Protein AF-A0A2S8Q1R9-F1 (afdb_monomer_lite)

Radius of gyration: 20.77 Å; chains: 1; bounding box: 47×32×51 Å

InterPro domains:
  IPR036188 FAD/NAD(P)-binding domain superfamily [G3DSA:3.50.50.60] (44-92)

Organism: NCBI:txid2918802

Secondary structure (DSSP, 8-state):
---EEPPHHHHHHHHHHHHHHHTS--PPPS--EE--SSSTTT--S---PPTT--HHHHHHHHH-S-TTS-----SSTTSSSTTSHHHHHHHHHHHHHHTS-PPPPTTS-TT-----

pLDDT: mean 94.06, std 7.43, range [44.31, 98.19]

Foldseek 3Di:
DLPDFDDPVRQVVVQVVVCVVVVHHDDRDPGDGDDDQCDPPRNDQKEDDDPPDPLQVVLVCQQPVDPVDPDGDADQHSAPDIPDRLRRVLSVQCCCCVPVVDDDDPVDDPPDDSGD

Structure (mmCIF, N/CA/C/O backbone):
data_AF-A0A2S8Q1R9-F1
#
_entry.id   AF-A0A2S8Q1R9-F1
#
loop_
_atom_site.group_PDB
_atom_site.id
_atom_site.type_symbol
_atom_site.label_atom_id
_atom_site.label_alt_id
_atom_site.label_comp_id
_atom_site.label_asym_id
_atom_site.label_entity_id
_atom_site.label_seq_id
_atom_site.pdbx_PDB_ins_code
_atom_site.Cartn_x
_atom_site.Cartn_y
_atom_site.Cartn_z
_atom_site.occupancy
_atom_site.B_iso_or_equiv
_atom_site.auth_seq_id
_atom_site.auth_comp_id
_atom_site.auth_asym_id
_atom_site.auth_atom_id
_atom_site.pdbx_PDB_model_num
ATOM 1 N N . MET A 1 1 ? 0.884 -9.697 14.897 1.00 44.31 1 MET A N 1
ATOM 2 C CA . MET A 1 1 ? -0.304 -9.465 15.751 1.00 44.31 1 MET A CA 1
ATOM 3 C C . MET A 1 1 ? -0.172 -8.083 16.402 1.00 44.31 1 MET A C 1
ATOM 5 O O . MET A 1 1 ? 0.961 -7.700 16.686 1.00 44.31 1 MET A O 1
ATOM 9 N N . PRO A 1 2 ? -1.252 -7.299 16.593 1.00 54.84 2 PRO A N 1
ATOM 10 C CA . PRO A 1 2 ? -1.228 -6.075 17.401 1.00 54.84 2 PRO A CA 1
ATOM 11 C C . PRO A 1 2 ? -0.872 -6.452 18.843 1.00 54.84 2 PRO A C 1
ATOM 13 O O . PRO A 1 2 ? -1.730 -6.855 19.626 1.00 54.84 2 PRO A O 1
ATOM 16 N N . ASN A 1 3 ? 0.417 -6.453 19.171 1.00 58.34 3 ASN A N 1
ATOM 17 C CA . ASN A 1 3 ? 0.895 -7.137 20.373 1.00 58.34 3 ASN A CA 1
ATOM 18 C C . ASN A 1 3 ? 0.696 -6.331 21.659 1.00 58.34 3 ASN A C 1
ATOM 20 O O . ASN A 1 3 ? 0.859 -6.881 22.745 1.00 58.34 3 ASN A O 1
ATOM 24 N N . ASN A 1 4 ? 0.272 -5.069 21.560 1.00 75.81 4 ASN A N 1
ATOM 25 C CA . ASN A 1 4 ? 0.178 -4.196 22.719 1.00 75.81 4 ASN A CA 1
ATOM 26 C C . ASN A 1 4 ? -1.275 -4.037 23.171 1.00 75.81 4 ASN A C 1
ATOM 28 O O . ASN A 1 4 ? -2.165 -3.619 22.421 1.00 75.81 4 ASN A O 1
ATOM 32 N N . LYS A 1 5 ? -1.513 -4.380 24.440 1.00 85.81 5 LYS A N 1
ATOM 33 C CA . LYS A 1 5 ? -2.733 -3.997 25.151 1.00 85.81 5 LYS A CA 1
ATOM 34 C C . LYS A 1 5 ? -2.842 -2.471 25.124 1.00 85.81 5 LYS A C 1
ATOM 36 O O . LYS A 1 5 ? -1.868 -1.786 25.425 1.00 85.81 5 LYS A O 1
ATOM 41 N N . ALA A 1 6 ? -4.013 -1.957 24.754 1.00 91.06 6 ALA A N 1
ATOM 42 C CA . ALA A 1 6 ? -4.252 -0.518 24.750 1.00 91.06 6 ALA A CA 1
ATOM 43 C C . ALA A 1 6 ? -4.125 0.052 26.174 1.00 91.06 6 ALA A C 1
ATOM 45 O O . ALA A 1 6 ? -4.506 -0.609 27.147 1.00 91.06 6 ALA A O 1
ATOM 46 N N . SER A 1 7 ? -3.575 1.263 26.297 1.00 92.94 7 SER A N 1
ATOM 47 C CA . SER A 1 7 ? -3.481 1.944 27.591 1.00 92.94 7 SER A CA 1
ATOM 48 C C . SER A 1 7 ? -4.877 2.312 28.099 1.00 92.94 7 SER A C 1
ATOM 50 O O . SER A 1 7 ? -5.782 2.539 27.295 1.00 92.94 7 SER A O 1
ATOM 52 N N . LYS A 1 8 ? -5.056 2.405 29.423 1.00 93.62 8 LYS A N 1
ATOM 53 C CA . LYS A 1 8 ? -6.343 2.809 30.006 1.00 93.62 8 LYS A CA 1
ATOM 54 C C . LYS A 1 8 ? -6.792 4.175 29.473 1.00 93.62 8 LYS A C 1
ATOM 56 O O . LYS A 1 8 ? -7.915 4.287 29.013 1.00 93.62 8 LYS A O 1
ATOM 61 N N . ASN A 1 9 ? -5.890 5.156 29.428 1.00 95.69 9 ASN A N 1
ATOM 62 C CA . ASN A 1 9 ? -6.205 6.499 28.933 1.00 95.69 9 ASN A CA 1
ATOM 63 C C . ASN A 1 9 ? -6.661 6.486 27.466 1.00 95.69 9 ASN A C 1
ATOM 65 O O . ASN A 1 9 ? -7.610 7.173 27.119 1.00 95.69 9 ASN A O 1
ATOM 69 N N . SER A 1 10 ? -6.020 5.680 26.609 1.00 94.25 10 SER A N 1
ATOM 70 C CA . SER A 1 10 ? -6.431 5.544 25.203 1.00 94.25 10 SER A CA 1
ATOM 71 C C . SER A 1 10 ? -7.812 4.903 25.064 1.00 94.25 10 SER A C 1
ATOM 73 O O . SER A 1 10 ? -8.561 5.268 24.167 1.00 94.25 10 SER A O 1
ATOM 75 N N . ILE A 1 11 ? -8.136 3.938 25.931 1.00 95.75 11 ILE A N 1
ATOM 76 C CA . ILE A 1 11 ? -9.457 3.301 25.959 1.00 95.75 11 ILE A CA 1
ATOM 77 C C . ILE A 1 11 ? -10.502 4.309 26.435 1.00 95.75 11 ILE A C 1
ATOM 79 O O . ILE A 1 11 ? -11.508 4.475 25.760 1.00 95.75 11 ILE A O 1
ATOM 83 N N . ASP A 1 12 ? -10.257 4.990 27.555 1.00 95.75 12 ASP A N 1
ATOM 84 C CA . ASP A 1 12 ? -11.197 5.945 28.146 1.00 95.75 12 ASP A CA 1
ATOM 85 C C . ASP A 1 12 ? -11.519 7.085 27.158 1.00 95.75 12 ASP A C 1
ATOM 87 O O . ASP A 1 12 ? -12.686 7.418 26.962 1.00 95.75 12 ASP A O 1
ATOM 91 N N . GLU A 1 13 ? -10.506 7.610 26.460 1.00 97.12 13 GLU A N 1
ATOM 92 C CA . GLU A 1 13 ? -10.679 8.647 25.435 1.00 97.12 13 GLU A CA 1
ATOM 93 C C . GLU A 1 13 ? -11.436 8.133 24.200 1.00 97.12 13 GLU A C 1
ATOM 95 O O . GLU A 1 13 ? -12.404 8.752 23.766 1.00 97.12 13 GLU A O 1
ATOM 100 N N . ALA A 1 14 ? -11.057 6.969 23.655 1.00 96.31 14 ALA A N 1
ATOM 101 C CA . ALA A 1 14 ? -11.759 6.387 22.510 1.00 96.31 14 ALA A CA 1
ATOM 102 C C . ALA A 1 14 ? -13.237 6.107 22.831 1.00 96.31 14 ALA A C 1
ATOM 104 O O . ALA A 1 14 ? -14.112 6.356 22.007 1.00 96.31 14 ALA A O 1
ATOM 105 N N . MET A 1 15 ? -13.524 5.624 24.042 1.00 97.06 15 MET A N 1
ATOM 106 C CA . MET A 1 15 ? -14.890 5.409 24.515 1.00 97.06 15 MET A CA 1
ATOM 107 C C . MET A 1 15 ? -15.655 6.731 24.628 1.00 97.06 15 MET A C 1
ATOM 109 O O . MET A 1 15 ? -16.785 6.800 24.153 1.00 97.06 15 MET A O 1
ATOM 113 N N . SER A 1 16 ? -15.037 7.786 25.173 1.00 97.38 16 SER A N 1
ATOM 114 C CA . SER A 1 16 ? -15.641 9.125 25.241 1.00 97.38 16 SER A CA 1
ATOM 115 C C . SER A 1 16 ? -16.026 9.653 23.856 1.00 97.38 16 SER A C 1
ATOM 117 O O . SER A 1 16 ? -17.147 10.121 23.673 1.00 97.38 16 SER A O 1
ATOM 119 N N . GLN A 1 17 ? -15.141 9.519 22.863 1.00 97.69 17 GLN A N 1
ATOM 120 C CA . GLN A 1 17 ? -15.401 9.978 21.492 1.00 97.69 17 GLN A CA 1
ATOM 121 C C . GLN A 1 17 ? -16.538 9.203 20.814 1.00 97.69 17 GLN A C 1
ATOM 123 O O . GLN A 1 17 ? -17.348 9.787 20.095 1.00 97.69 17 GLN A O 1
ATOM 128 N N . VAL A 1 18 ? -16.633 7.891 21.049 1.00 97.06 18 VAL A N 1
ATOM 129 C CA . VAL A 1 18 ? -17.733 7.070 20.519 1.00 97.06 18 VAL A CA 1
ATOM 130 C C . VAL A 1 18 ? -19.062 7.443 21.190 1.00 97.06 18 VAL A C 1
ATOM 132 O O . VAL A 1 18 ? -20.074 7.579 20.504 1.00 97.06 18 VAL A O 1
ATOM 135 N N . GLU A 1 19 ? -19.075 7.652 22.509 1.00 98.12 19 GLU A N 1
ATOM 136 C CA . GLU A 1 19 ? -20.270 8.117 23.228 1.00 98.12 19 GLU A CA 1
ATOM 137 C C . GLU A 1 19 ? -20.730 9.499 22.754 1.00 98.12 19 GLU A C 1
ATOM 139 O O . GLU A 1 19 ? -21.929 9.713 22.577 1.00 98.12 19 GLU A O 1
ATOM 144 N N . GLU A 1 20 ? -19.795 10.422 22.519 1.00 98.06 20 GLU A N 1
ATOM 145 C CA . GLU A 1 20 ? -20.076 11.757 21.985 1.00 98.06 20 GLU A CA 1
ATOM 146 C C . GLU A 1 20 ? -20.671 11.684 20.575 1.00 98.06 20 GLU A C 1
ATOM 148 O O . GLU A 1 20 ? -21.728 12.265 20.327 1.00 98.06 20 GLU A O 1
ATOM 153 N N . LEU A 1 21 ? -20.047 10.917 19.673 1.00 98.00 21 LEU A N 1
ATOM 154 C CA . LEU A 1 21 ? -20.507 10.748 18.292 1.00 98.00 21 LEU A CA 1
ATOM 155 C C . LEU A 1 21 ? -21.937 10.195 18.215 1.00 98.00 21 LEU A C 1
ATOM 157 O O . LEU A 1 21 ? -22.704 10.574 17.329 1.00 98.00 21 LEU A O 1
ATOM 161 N N . HIS A 1 22 ? -22.295 9.286 19.124 1.00 97.25 22 HIS A N 1
ATOM 162 C CA . HIS A 1 22 ? -23.588 8.600 19.104 1.00 97.25 22 HIS A CA 1
ATOM 163 C C . HIS A 1 22 ? -24.621 9.159 20.095 1.00 97.25 22 HIS A C 1
ATOM 165 O O . HIS A 1 22 ? -25.789 8.780 20.018 1.00 97.25 22 HIS A O 1
ATOM 171 N N . GLY A 1 23 ? -24.230 10.042 21.019 1.00 97.62 23 GLY A N 1
ATOM 172 C CA . GLY A 1 23 ? -25.114 10.635 22.030 1.00 97.62 23 GLY A CA 1
ATOM 173 C C . GLY A 1 23 ? -25.658 9.642 23.066 1.00 97.62 23 GLY A C 1
ATOM 174 O O . GLY A 1 23 ? -26.671 9.917 23.712 1.00 97.62 23 GLY A O 1
ATOM 175 N N . ILE A 1 24 ? -25.023 8.479 23.219 1.00 97.62 24 ILE A N 1
ATOM 176 C CA . ILE A 1 24 ? -25.458 7.403 24.119 1.00 97.62 24 ILE A CA 1
ATOM 177 C C . ILE A 1 24 ? -24.287 6.882 24.946 1.00 97.62 24 ILE A C 1
ATOM 179 O O . ILE A 1 24 ? -23.140 6.937 24.515 1.00 97.62 24 ILE A O 1
ATOM 183 N N . LYS A 1 25 ? -24.587 6.326 26.123 1.00 96.62 25 LYS A N 1
ATOM 184 C CA . LYS A 1 25 ? -23.602 5.595 26.928 1.00 96.62 25 LYS A CA 1
ATOM 185 C C . LYS A 1 25 ? -23.408 4.183 26.393 1.00 96.62 25 LYS A C 1
ATOM 187 O O . LYS A 1 25 ? -24.392 3.512 26.079 1.00 96.62 25 LYS A O 1
ATOM 192 N N . ILE A 1 26 ? -22.160 3.724 26.327 1.00 95.19 26 ILE A N 1
ATOM 193 C CA . ILE A 1 26 ? -21.812 2.383 25.840 1.00 95.19 26 ILE A CA 1
ATOM 194 C C . ILE A 1 26 ? -21.030 1.594 26.904 1.00 95.19 26 ILE A C 1
ATOM 196 O O . ILE A 1 26 ? -20.306 2.175 27.713 1.00 95.19 26 ILE A O 1
ATOM 200 N N . PRO A 1 27 ? -21.182 0.259 26.965 1.00 96.06 27 PRO A N 1
ATOM 201 C CA . PRO A 1 27 ? -20.475 -0.553 27.950 1.00 96.06 27 PRO A CA 1
ATOM 202 C C . PRO A 1 27 ? -18.964 -0.603 27.664 1.00 96.06 27 PRO A C 1
ATOM 204 O O . PRO A 1 27 ? -18.558 -0.524 26.503 1.00 96.06 27 PRO A O 1
ATOM 207 N N . PRO A 1 28 ? -18.116 -0.807 28.690 1.00 94.44 28 PRO A N 1
ATOM 208 C CA . PRO A 1 28 ? -16.676 -0.950 28.497 1.00 94.44 28 PRO A CA 1
ATOM 209 C C . PRO A 1 28 ? -16.336 -2.153 27.595 1.00 94.44 28 PRO A C 1
ATOM 211 O O . PRO A 1 28 ? -17.011 -3.186 27.665 1.00 94.44 28 PRO A O 1
ATOM 214 N N . PRO A 1 29 ? -15.273 -2.067 26.771 1.00 94.94 29 PRO A N 1
ATOM 215 C CA . PRO A 1 29 ? -14.907 -3.140 25.856 1.00 94.94 29 PRO A CA 1
ATOM 216 C C . PRO A 1 29 ? -14.352 -4.351 26.614 1.00 94.94 29 PRO A C 1
ATOM 218 O O . PRO A 1 29 ? -13.597 -4.210 27.576 1.00 94.94 29 PRO A O 1
ATOM 221 N N . TYR A 1 30 ? -14.650 -5.559 26.126 1.00 94.62 30 TYR A N 1
ATOM 222 C CA . TYR A 1 30 ? -14.078 -6.796 26.674 1.00 94.62 30 TYR A CA 1
ATOM 223 C C . TYR A 1 30 ? -12.556 -6.863 26.458 1.00 94.62 30 TYR A C 1
ATOM 225 O O . TYR A 1 30 ? -11.797 -7.241 27.351 1.00 94.62 30 TYR A O 1
ATOM 233 N N . ILE A 1 31 ? -12.097 -6.467 25.266 1.00 94.00 31 ILE A N 1
ATOM 234 C CA . ILE A 1 31 ? -10.686 -6.423 24.877 1.00 94.00 31 ILE A CA 1
ATOM 235 C C . ILE A 1 31 ? -10.442 -5.162 24.049 1.00 94.00 31 ILE A C 1
ATOM 237 O O . ILE A 1 31 ? -11.198 -4.866 23.130 1.00 94.00 31 ILE A O 1
ATOM 241 N N . ALA A 1 32 ? -9.329 -4.480 24.321 1.00 93.38 32 ALA A N 1
ATOM 242 C CA . ALA A 1 32 ? -8.806 -3.412 23.477 1.00 93.38 32 ALA A CA 1
ATOM 243 C C . ALA A 1 32 ? -7.336 -3.675 23.104 1.00 93.38 32 ALA A C 1
ATOM 245 O O . ALA A 1 32 ? -6.521 -4.119 23.930 1.00 93.38 32 ALA A O 1
ATOM 246 N N . ARG A 1 33 ? -7.000 -3.417 21.839 1.00 92.62 33 ARG A N 1
ATOM 247 C CA . ARG A 1 33 ? -5.656 -3.529 21.255 1.00 92.62 33 ARG A CA 1
ATOM 248 C C . ARG A 1 33 ? -5.434 -2.357 20.315 1.00 92.62 33 ARG A C 1
ATOM 250 O O . ARG A 1 33 ? -6.369 -1.919 19.659 1.00 92.62 33 ARG A O 1
ATOM 257 N N . ILE A 1 34 ? -4.194 -1.891 20.244 1.00 90.94 34 ILE A N 1
ATOM 258 C CA . ILE A 1 34 ? -3.789 -0.835 19.318 1.00 90.94 34 ILE A CA 1
ATOM 259 C C . ILE A 1 34 ? -2.664 -1.379 18.446 1.00 90.94 34 ILE A C 1
ATOM 261 O O . ILE A 1 34 ? -1.745 -2.047 18.929 1.00 90.94 34 ILE A O 1
ATOM 265 N N . LYS A 1 35 ? -2.750 -1.083 17.152 1.00 90.38 35 LYS A N 1
ATOM 266 C CA . LYS A 1 35 ? -1.653 -1.249 16.209 1.00 90.38 35 LYS A CA 1
ATOM 267 C C . LYS A 1 35 ? -1.266 0.130 15.705 1.00 90.38 35 LYS A C 1
ATOM 269 O O . LYS A 1 35 ? -2.031 0.752 14.981 1.00 90.38 35 LYS A O 1
ATOM 274 N N . ASP A 1 36 ? -0.077 0.567 16.090 1.00 90.94 36 ASP A N 1
ATOM 275 C CA . ASP A 1 36 ? 0.573 1.706 15.461 1.00 90.94 36 ASP A CA 1
ATOM 276 C C . ASP A 1 36 ? 1.469 1.178 14.331 1.00 90.94 36 ASP A C 1
ATOM 278 O O . ASP A 1 36 ? 2.344 0.336 14.562 1.00 90.94 36 ASP A O 1
ATOM 282 N N . TRP A 1 37 ? 1.183 1.599 13.100 1.00 93.12 37 TRP A N 1
ATOM 283 C CA . TRP A 1 37 ? 1.951 1.229 11.909 1.00 93.12 37 TRP A CA 1
ATOM 284 C C . TRP A 1 37 ? 3.130 2.170 11.647 1.00 93.12 37 TRP A C 1
ATOM 286 O O . TRP A 1 37 ? 3.990 1.829 10.848 1.00 93.12 37 TRP A O 1
ATOM 296 N N . SER A 1 38 ? 3.205 3.318 12.327 1.00 93.25 38 SER A N 1
ATOM 297 C CA . SER A 1 38 ? 4.312 4.274 12.181 1.00 93.25 38 SER A CA 1
ATOM 298 C C . SER A 1 38 ? 5.603 3.819 12.868 1.00 93.25 38 SER A C 1
ATOM 300 O O . SER A 1 38 ? 6.679 4.324 12.566 1.00 93.25 38 SER A O 1
ATOM 302 N N . GLN A 1 39 ? 5.510 2.851 13.781 1.00 91.75 39 GLN A N 1
ATOM 303 C CA . GLN A 1 39 ? 6.659 2.338 14.521 1.00 91.75 39 GLN A CA 1
ATOM 304 C C . GLN A 1 39 ? 7.507 1.381 13.676 1.00 91.75 39 GLN A C 1
ATOM 306 O O . GLN A 1 39 ? 6.998 0.665 12.805 1.00 91.75 39 GLN A O 1
ATOM 311 N N . ASP A 1 40 ? 8.798 1.318 13.997 1.00 90.19 40 ASP A N 1
ATOM 312 C CA . ASP A 1 40 ? 9.733 0.308 13.493 1.00 90.19 40 ASP A CA 1
ATOM 313 C C . ASP A 1 40 ? 9.195 -1.116 13.780 1.00 90.19 40 ASP A C 1
ATOM 315 O O . ASP A 1 40 ? 8.643 -1.357 14.864 1.00 90.19 40 ASP A O 1
ATOM 319 N N . PRO A 1 41 ? 9.280 -2.075 12.836 1.00 91.38 41 PRO A N 1
ATOM 320 C CA . PRO A 1 41 ? 9.952 -2.031 11.529 1.00 91.38 41 PRO A CA 1
ATOM 321 C C . PRO A 1 41 ? 9.104 -1.549 10.343 1.00 91.38 41 PRO A C 1
ATOM 323 O O . PRO A 1 41 ? 9.494 -1.758 9.198 1.00 91.38 41 PRO A O 1
ATOM 326 N N . TYR A 1 42 ? 7.924 -0.968 10.576 1.00 90.19 42 TYR A N 1
ATOM 327 C CA . TYR A 1 42 ? 6.968 -0.682 9.499 1.00 90.19 42 TYR A CA 1
ATOM 328 C C . TYR A 1 42 ? 7.087 0.745 8.954 1.00 90.19 42 TYR A C 1
ATOM 330 O O . TYR A 1 42 ? 7.092 0.929 7.743 1.00 90.19 42 TYR A O 1
ATOM 338 N N . GLY A 1 43 ? 7.178 1.756 9.826 1.00 90.94 43 GLY A N 1
ATOM 339 C CA . GLY A 1 43 ? 7.374 3.157 9.419 1.00 90.94 43 GLY A CA 1
ATOM 340 C C . GLY A 1 43 ? 6.177 3.832 8.725 1.00 90.94 43 GLY A C 1
ATOM 341 O O . GLY A 1 43 ? 6.248 5.018 8.411 1.00 90.94 43 GLY A O 1
ATOM 342 N N . GLY A 1 44 ? 5.068 3.120 8.509 1.00 93.06 44 GLY A N 1
ATOM 343 C CA . GLY A 1 44 ? 3.857 3.618 7.858 1.00 93.06 44 GLY A CA 1
ATOM 344 C C . GLY A 1 44 ? 2.803 2.525 7.651 1.00 93.06 44 GLY A C 1
ATOM 345 O O . GLY A 1 44 ? 3.102 1.332 7.682 1.00 93.06 44 GLY A O 1
ATOM 346 N N . GLY A 1 45 ? 1.541 2.933 7.469 1.00 92.69 45 GLY A N 1
ATOM 347 C CA . GLY A 1 45 ? 0.428 2.010 7.191 1.00 92.69 45 GLY A CA 1
ATOM 348 C C . GLY A 1 45 ? 0.209 1.714 5.704 1.00 92.69 45 GLY A C 1
ATOM 349 O O . GLY A 1 45 ? -0.328 0.663 5.371 1.00 92.69 45 GLY A O 1
ATOM 350 N N . TYR A 1 46 ? 0.606 2.642 4.833 1.00 94.88 46 TYR A N 1
ATOM 351 C CA . TYR A 1 46 ? 0.537 2.562 3.372 1.00 94.88 46 TYR A CA 1
ATOM 352 C C . TYR A 1 46 ? 1.397 3.687 2.765 1.00 94.88 46 TYR A C 1
ATOM 354 O O . TYR A 1 46 ? 1.912 4.527 3.513 1.00 94.88 46 TYR A O 1
ATOM 362 N N . HIS A 1 47 ? 1.534 3.725 1.437 1.00 96.06 47 HIS A N 1
ATOM 363 C CA . HIS A 1 47 ? 2.295 4.759 0.728 1.00 96.06 47 HIS A CA 1
ATOM 364 C C . HIS A 1 47 ? 1.386 5.654 -0.113 1.00 96.06 47 HIS A C 1
ATOM 366 O O . HIS A 1 47 ? 0.276 5.281 -0.457 1.00 96.06 47 HIS A O 1
ATOM 372 N N . ALA A 1 48 ? 1.858 6.841 -0.478 1.00 95.75 48 ALA A N 1
ATOM 373 C CA . ALA A 1 48 ? 1.186 7.692 -1.452 1.00 95.75 48 ALA A CA 1
ATOM 374 C C . ALA A 1 48 ? 2.228 8.331 -2.368 1.00 95.75 48 ALA A C 1
ATOM 376 O O . ALA A 1 48 ? 3.312 8.708 -1.913 1.00 95.75 48 ALA A O 1
ATOM 377 N N . TRP A 1 49 ? 1.909 8.470 -3.654 1.00 96.25 49 TRP A N 1
ATOM 378 C CA . TRP A 1 49 ? 2.783 9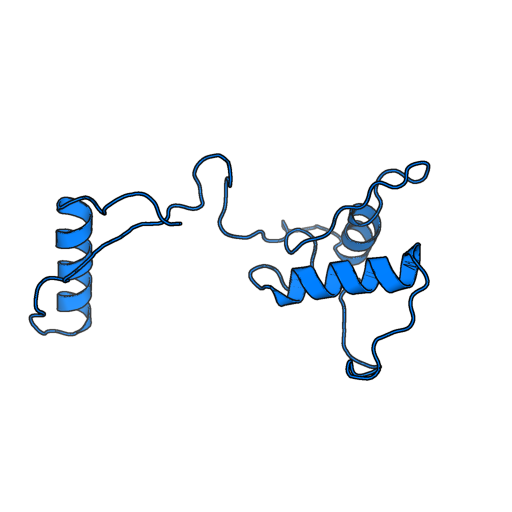.169 -4.589 1.00 96.25 49 TRP A CA 1
ATOM 379 C C . TRP A 1 49 ? 2.976 10.628 -4.181 1.00 96.25 49 TRP A C 1
ATOM 381 O O . TRP A 1 49 ? 2.019 11.360 -3.924 1.00 96.25 49 TRP A O 1
ATOM 391 N N . HIS A 1 50 ? 4.234 11.064 -4.159 1.00 96.50 50 HIS A N 1
ATOM 392 C CA . HIS A 1 50 ? 4.546 12.474 -3.991 1.00 96.50 50 HIS A CA 1
ATOM 393 C C . HIS A 1 50 ? 4.138 13.267 -5.242 1.00 96.50 50 HIS A C 1
ATOM 395 O O . HIS A 1 50 ? 4.161 12.748 -6.361 1.00 96.50 50 HIS A O 1
ATOM 401 N N . ALA A 1 51 ? 3.777 14.538 -5.062 1.00 96.75 51 ALA A N 1
ATOM 402 C CA . ALA A 1 51 ? 3.411 15.402 -6.177 1.00 96.75 51 ALA A CA 1
ATOM 403 C C . ALA A 1 51 ? 4.574 15.543 -7.176 1.00 96.75 51 ALA A C 1
ATOM 405 O O . ALA A 1 51 ? 5.734 15.660 -6.784 1.00 96.75 51 ALA A O 1
ATOM 406 N N . GLY A 1 52 ? 4.250 15.548 -8.471 1.00 96.19 52 GLY A N 1
ATOM 407 C CA . GLY A 1 52 ? 5.236 15.686 -9.549 1.00 96.19 52 GLY A CA 1
ATOM 408 C C . GLY A 1 52 ? 5.958 14.393 -9.942 1.00 96.19 52 GLY A C 1
ATOM 409 O O . GLY A 1 52 ? 6.820 14.438 -10.813 1.00 96.19 52 GLY A O 1
ATOM 410 N N . ILE A 1 53 ? 5.616 13.245 -9.349 1.00 96.44 53 ILE A N 1
ATOM 411 C CA . ILE A 1 53 ? 6.167 11.954 -9.773 1.00 96.44 53 ILE A CA 1
ATOM 412 C C . ILE A 1 53 ? 5.491 11.467 -11.060 1.00 96.44 53 ILE A C 1
ATOM 414 O O . ILE A 1 53 ? 4.268 11.330 -11.132 1.00 96.44 53 ILE A O 1
ATOM 418 N N . HIS A 1 54 ? 6.309 11.136 -12.058 1.00 96.19 54 HIS A N 1
ATOM 419 C CA . HIS A 1 54 ? 5.889 10.470 -13.290 1.00 96.19 54 HIS A CA 1
ATOM 420 C C . HIS A 1 54 ? 5.710 8.969 -13.037 1.00 96.19 54 HIS A C 1
ATOM 422 O O . HIS A 1 54 ? 6.613 8.161 -13.248 1.00 96.19 54 HIS A O 1
ATOM 428 N N . VAL A 1 55 ? 4.541 8.587 -12.517 1.00 95.44 55 VAL A N 1
ATOM 429 C CA . VAL A 1 55 ? 4.269 7.206 -12.072 1.00 95.44 55 VAL A CA 1
ATOM 430 C C . VAL A 1 55 ? 4.435 6.167 -13.184 1.00 95.44 55 VAL A C 1
ATOM 432 O O . VAL A 1 55 ? 4.874 5.056 -12.917 1.00 95.44 55 VAL A O 1
ATOM 435 N N . ASN A 1 56 ? 4.169 6.544 -14.434 1.00 95.06 56 ASN A N 1
ATOM 436 C CA . ASN A 1 56 ? 4.345 5.690 -15.607 1.00 95.06 56 ASN A CA 1
ATOM 437 C C . ASN A 1 56 ? 5.811 5.347 -15.913 1.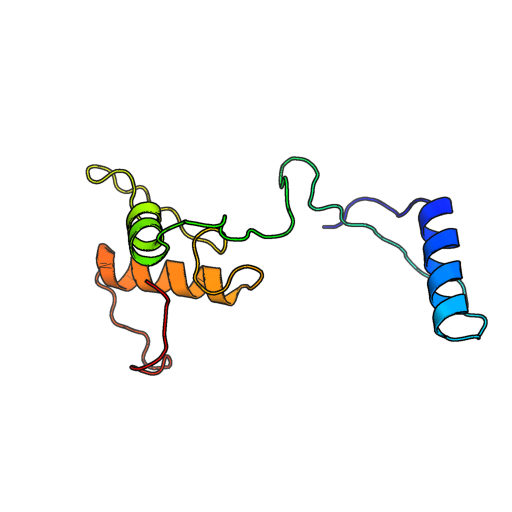00 95.06 56 ASN A C 1
ATOM 439 O O . ASN A 1 56 ? 6.072 4.366 -16.599 1.00 95.06 56 ASN A O 1
ATOM 443 N N . GLU A 1 57 ? 6.760 6.135 -15.409 1.00 96.38 57 GLU A N 1
ATOM 444 C CA . GLU A 1 57 ? 8.196 5.862 -15.521 1.00 96.38 57 GLU A CA 1
ATOM 445 C C . GLU A 1 57 ? 8.716 5.146 -14.271 1.00 96.38 57 GLU A C 1
ATOM 447 O O . GLU A 1 57 ? 9.493 4.194 -14.359 1.00 96.38 57 GLU A O 1
ATOM 452 N N . VAL A 1 58 ? 8.258 5.576 -13.092 1.00 96.88 58 VAL A N 1
ATOM 453 C CA . VAL A 1 58 ? 8.753 5.051 -11.814 1.00 96.88 58 VAL A CA 1
ATOM 454 C C . VAL A 1 58 ? 8.241 3.639 -11.534 1.00 96.88 58 VAL A C 1
ATOM 456 O O . VAL A 1 58 ? 9.002 2.825 -11.019 1.00 96.88 58 VAL A O 1
ATOM 459 N N . MET A 1 59 ? 6.989 3.312 -11.865 1.00 96.56 59 MET A N 1
ATOM 460 C CA . MET A 1 59 ? 6.426 1.988 -11.567 1.00 96.56 59 MET A CA 1
ATOM 461 C C . MET A 1 59 ? 7.184 0.842 -12.270 1.00 96.56 59 MET A C 1
ATOM 463 O O . MET A 1 59 ? 7.613 -0.075 -11.560 1.00 96.56 59 MET A O 1
ATOM 467 N N . PRO A 1 60 ? 7.439 0.878 -13.599 1.00 95.12 60 PRO A N 1
ATOM 468 C CA . PRO A 1 60 ? 8.256 -0.144 -14.261 1.00 95.12 60 PRO A CA 1
ATOM 469 C C . PRO A 1 60 ? 9.697 -0.171 -13.752 1.00 95.12 60 PRO A C 1
ATOM 471 O O . PRO A 1 60 ? 10.244 -1.246 -13.505 1.00 95.12 60 PRO A O 1
ATOM 474 N N . TYR A 1 61 ? 10.302 1.005 -13.538 1.00 95.75 61 TYR A N 1
ATOM 475 C CA . TYR A 1 61 ? 11.660 1.111 -13.002 1.00 95.75 61 TYR A CA 1
ATOM 476 C C . TYR A 1 61 ? 11.787 0.409 -11.645 1.00 95.75 61 TYR A C 1
ATOM 478 O O . TYR A 1 61 ? 12.703 -0.386 -11.438 1.00 95.75 61 TYR A O 1
ATOM 486 N N . MET A 1 62 ? 10.844 0.646 -10.729 1.00 96.69 62 MET A N 1
ATOM 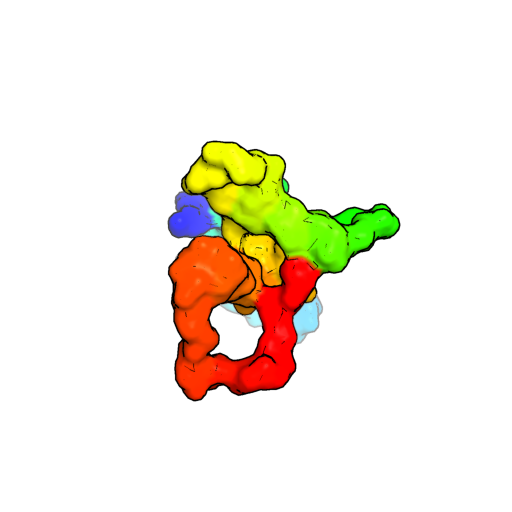487 C CA . MET A 1 62 ? 10.895 0.052 -9.396 1.00 96.69 62 MET A CA 1
ATOM 488 C C . MET A 1 62 ? 10.725 -1.467 -9.418 1.00 96.69 62 MET A C 1
ATOM 490 O O . MET A 1 62 ? 11.343 -2.124 -8.589 1.00 96.69 62 MET A O 1
ATOM 494 N N . ARG A 1 63 ? 9.982 -2.059 -10.368 1.00 95.81 63 ARG A N 1
ATOM 495 C CA . ARG A 1 63 ? 9.875 -3.530 -10.476 1.00 95.81 63 ARG A CA 1
ATOM 496 C C . ARG A 1 63 ? 11.227 -4.207 -10.700 1.00 95.81 63 ARG A C 1
ATOM 498 O O . ARG A 1 63 ? 11.422 -5.341 -10.253 1.00 95.81 63 ARG A O 1
ATOM 505 N N . ARG A 1 64 ? 12.166 -3.527 -11.365 1.00 95.25 64 ARG A N 1
ATOM 506 C CA . ARG A 1 64 ? 13.510 -4.039 -11.657 1.00 95.25 64 ARG A CA 1
ATOM 507 C C . ARG A 1 64 ? 14.528 -2.892 -11.788 1.00 95.25 64 ARG A C 1
ATOM 509 O O . ARG A 1 64 ? 14.912 -2.537 -12.901 1.00 95.25 64 ARG A O 1
ATOM 516 N N . PRO A 1 65 ? 15.003 -2.327 -10.666 1.00 94.75 65 PRO A N 1
ATOM 517 C CA . PRO A 1 65 ? 15.868 -1.149 -10.696 1.00 94.75 65 PRO A CA 1
ATOM 518 C C . PRO A 1 65 ? 17.320 -1.480 -11.075 1.00 94.75 65 PRO A C 1
ATOM 520 O O . PRO A 1 65 ? 18.066 -0.594 -11.483 1.00 94.75 65 PRO A O 1
ATOM 523 N N . ILE A 1 66 ? 17.731 -2.748 -10.938 1.00 95.31 66 ILE A N 1
ATOM 524 C CA . ILE A 1 66 ? 19.081 -3.232 -11.249 1.00 95.31 66 ILE A CA 1
ATOM 525 C C . ILE A 1 66 ? 18.979 -4.249 -12.393 1.00 95.31 66 ILE A C 1
ATOM 527 O O . ILE A 1 66 ? 18.533 -5.381 -12.209 1.00 95.31 66 ILE A O 1
ATOM 531 N N . CYS A 1 67 ? 19.336 -3.816 -13.603 1.00 88.81 67 CYS A N 1
ATOM 532 C CA . CYS A 1 67 ? 19.062 -4.534 -14.853 1.00 88.81 67 CYS A CA 1
ATOM 533 C C . CYS A 1 67 ? 19.983 -5.728 -15.147 1.00 88.81 67 CYS A C 1
ATOM 535 O O . CYS A 1 67 ? 19.752 -6.439 -16.126 1.00 88.81 67 CYS A O 1
ATOM 537 N N . ASP A 1 68 ? 21.023 -5.948 -14.361 1.00 94.00 68 ASP A N 1
ATOM 538 C CA . ASP A 1 68 ? 21.954 -7.075 -14.453 1.00 94.00 68 ASP A CA 1
ATOM 539 C C . ASP A 1 68 ? 21.738 -8.113 -13.343 1.00 94.00 68 ASP A C 1
ATOM 541 O O . ASP A 1 68 ? 22.317 -9.195 -13.390 1.00 94.00 68 ASP A O 1
ATOM 545 N N . GLU A 1 69 ? 20.823 -7.836 -12.413 1.00 94.00 69 GLU A N 1
ATOM 546 C CA . GLU A 1 69 ? 20.495 -8.711 -11.293 1.00 94.00 69 GLU A CA 1
ATOM 547 C C . GLU A 1 69 ? 19.088 -9.317 -11.430 1.00 94.00 69 GLU A C 1
ATOM 549 O O . GLU A 1 69 ? 18.208 -8.813 -12.141 1.00 94.00 69 GLU A O 1
ATOM 554 N N . SER A 1 70 ? 18.864 -10.421 -10.714 1.00 92.62 70 SER A N 1
ATOM 555 C CA . SER A 1 70 ? 17.541 -11.054 -10.551 1.00 92.62 70 SER A CA 1
ATOM 556 C C . SER A 1 70 ? 16.875 -10.605 -9.247 1.00 92.62 70 SER A C 1
ATOM 558 O O . SER A 1 70 ? 16.407 -11.420 -8.451 1.00 92.62 70 SER A O 1
ATOM 560 N N . ILE A 1 71 ? 16.894 -9.294 -9.001 1.00 94.50 71 ILE A N 1
ATOM 561 C CA . ILE A 1 71 ? 16.294 -8.659 -7.825 1.00 94.50 71 ILE A CA 1
ATOM 562 C C . ILE A 1 71 ? 15.109 -7.821 -8.293 1.00 94.50 71 ILE A C 1
ATOM 564 O O . ILE A 1 71 ? 15.251 -6.936 -9.138 1.00 94.50 71 ILE A O 1
ATOM 568 N N . HIS A 1 72 ? 13.944 -8.092 -7.711 1.00 96.12 72 HIS A N 1
ATOM 569 C CA . HIS A 1 72 ? 12.689 -7.445 -8.072 1.00 96.12 72 HIS A CA 1
ATOM 570 C C . HIS A 1 72 ? 12.021 -6.849 -6.842 1.00 96.12 72 HIS A C 1
ATOM 572 O O . HIS A 1 72 ? 12.049 -7.451 -5.766 1.00 96.12 72 HIS A O 1
ATOM 578 N N . ILE A 1 73 ? 11.402 -5.682 -7.007 1.00 96.94 73 ILE A N 1
ATOM 579 C CA . ILE A 1 73 ? 10.631 -5.034 -5.944 1.00 96.94 73 ILE A CA 1
ATOM 580 C C . ILE A 1 73 ? 9.160 -5.098 -6.334 1.00 96.94 73 ILE A C 1
ATOM 582 O O . ILE A 1 73 ? 8.741 -4.562 -7.357 1.00 96.94 73 ILE A O 1
ATOM 586 N N . ILE A 1 74 ? 8.377 -5.763 -5.494 1.00 97.00 74 ILE A N 1
ATOM 587 C CA . ILE A 1 74 ? 6.923 -5.848 -5.611 1.00 97.00 74 ILE A CA 1
ATOM 588 C C . ILE A 1 74 ? 6.282 -5.354 -4.324 1.00 97.00 74 ILE A C 1
ATOM 590 O O . ILE A 1 74 ? 6.922 -5.281 -3.274 1.00 97.00 74 ILE A O 1
ATOM 594 N N . GLY A 1 75 ? 4.997 -5.043 -4.405 1.00 96.81 75 GLY A N 1
ATOM 595 C CA . GLY A 1 75 ? 4.220 -4.577 -3.271 1.00 96.81 75 GLY A CA 1
ATOM 596 C C . GLY A 1 75 ? 3.373 -3.370 -3.630 1.00 96.81 75 GLY A C 1
ATOM 597 O O . GLY A 1 75 ? 3.323 -2.926 -4.773 1.00 96.81 75 GLY A O 1
ATOM 598 N N . GLU A 1 76 ? 2.681 -2.854 -2.626 1.00 97.38 76 GLU A N 1
ATOM 599 C CA . GLU A 1 76 ? 1.706 -1.777 -2.793 1.00 97.38 76 GLU A CA 1
ATOM 600 C C . GLU A 1 76 ? 2.367 -0.408 -3.031 1.00 97.38 76 GLU A C 1
ATOM 602 O O . GLU A 1 76 ? 1.794 0.428 -3.730 1.00 97.38 76 GLU A O 1
ATOM 607 N N . ALA A 1 77 ? 3.581 -0.197 -2.510 1.00 96.69 77 ALA A N 1
ATOM 608 C CA . ALA A 1 77 ? 4.195 1.125 -2.385 1.00 96.69 77 ALA A CA 1
ATOM 609 C C . ALA A 1 77 ? 4.325 1.889 -3.713 1.00 96.69 77 ALA A C 1
ATOM 611 O O . ALA A 1 77 ? 4.071 3.093 -3.775 1.00 96.69 77 ALA A O 1
ATOM 612 N N . TYR A 1 78 ? 4.680 1.169 -4.779 1.00 97.00 78 TYR A N 1
ATOM 613 C CA . TYR A 1 78 ? 4.875 1.696 -6.131 1.00 97.00 78 TYR A CA 1
ATOM 614 C C . TYR A 1 78 ? 3.803 1.160 -7.085 1.00 97.00 78 TYR A C 1
ATOM 616 O O . TYR A 1 78 ? 4.101 0.740 -8.199 1.00 97.00 78 TYR A O 1
ATOM 624 N N . SER A 1 79 ? 2.553 1.127 -6.623 1.00 97.38 79 SER A N 1
ATOM 625 C CA . SER A 1 79 ? 1.401 0.679 -7.409 1.00 97.38 79 SER A CA 1
ATOM 626 C C . SER A 1 79 ? 0.495 1.840 -7.837 1.00 97.38 79 SER A C 1
ATOM 628 O O . SER A 1 79 ? 0.615 2.972 -7.361 1.00 97.38 79 SER A O 1
ATOM 630 N N . SER A 1 80 ? -0.454 1.548 -8.728 1.00 95.56 80 SER A N 1
ATOM 631 C CA . SER A 1 80 ? -1.556 2.451 -9.083 1.00 95.56 80 SER A CA 1
ATOM 632 C C . SER A 1 80 ? -2.685 2.463 -8.041 1.00 95.56 80 SER A C 1
ATOM 634 O O . SER A 1 80 ? -3.534 3.349 -8.081 1.00 95.56 80 SER A O 1
ATOM 636 N N . GLN A 1 81 ? -2.700 1.497 -7.114 1.00 96.00 81 GLN A N 1
ATOM 637 C CA . GLN A 1 81 ? -3.759 1.290 -6.119 1.00 96.00 81 GLN A CA 1
ATOM 638 C C . GLN A 1 81 ? -3.171 1.253 -4.703 1.00 96.00 81 GLN A C 1
ATOM 640 O O . GLN A 1 81 ? -3.330 0.290 -3.951 1.00 96.00 81 GLN A O 1
ATOM 645 N N . GLN A 1 82 ? -2.470 2.330 -4.357 1.00 96.06 82 GLN A N 1
ATOM 646 C CA . GLN A 1 82 ? -1.896 2.524 -3.033 1.00 96.06 82 GLN A CA 1
ATOM 647 C C . GLN A 1 82 ? -2.970 2.482 -1.926 1.00 96.06 82 GLN A C 1
ATOM 649 O O . GLN A 1 82 ? -4.097 2.940 -2.112 1.00 96.06 82 GLN A O 1
ATOM 654 N N . GLY A 1 83 ? -2.630 1.909 -0.774 1.00 96.00 83 GLY A N 1
ATOM 655 C CA . GLY A 1 83 ? -3.530 1.618 0.342 1.00 96.00 83 GLY A CA 1
ATOM 656 C C . GLY A 1 83 ? -4.300 0.301 0.216 1.00 96.00 83 GLY A C 1
ATOM 657 O O . GLY A 1 83 ? -4.955 -0.102 1.178 1.00 96.00 83 GLY A O 1
ATOM 658 N N . TRP A 1 84 ? -4.204 -0.398 -0.920 1.00 97.19 84 TRP A N 1
ATOM 659 C CA . TRP A 1 84 ? -4.959 -1.622 -1.187 1.00 97.19 84 TRP A CA 1
ATOM 660 C C . TRP A 1 84 ? -4.051 -2.811 -1.481 1.00 97.19 84 TRP A C 1
ATOM 662 O O . TRP A 1 84 ? -3.018 -2.696 -2.141 1.00 97.19 84 TRP A O 1
ATOM 672 N N . THR A 1 85 ? -4.482 -3.999 -1.051 1.00 97.69 85 THR A N 1
ATOM 673 C CA . THR A 1 85 ? -3.807 -5.257 -1.405 1.00 97.69 85 THR A CA 1
ATOM 674 C C . THR A 1 85 ? -3.759 -5.462 -2.920 1.00 97.69 85 THR A C 1
ATOM 676 O O . THR A 1 85 ? -2.771 -5.974 -3.437 1.00 97.69 85 THR A O 1
ATOM 679 N N . GLU A 1 86 ? -4.781 -4.989 -3.635 1.00 97.62 86 GLU A N 1
ATOM 680 C CA . GLU A 1 86 ? -4.864 -5.066 -5.093 1.00 97.62 86 GLU A CA 1
ATOM 681 C C . GLU A 1 86 ? -3.666 -4.410 -5.792 1.00 97.62 86 GLU A C 1
ATOM 683 O O . GLU A 1 86 ? -3.150 -4.956 -6.763 1.00 97.62 86 GLU A O 1
ATOM 688 N N . GLY A 1 87 ? -3.145 -3.300 -5.257 1.00 97.81 87 GLY A N 1
ATOM 689 C CA . GLY A 1 87 ? -1.947 -2.655 -5.792 1.00 97.81 87 GLY A CA 1
ATOM 690 C C . GLY A 1 87 ? -0.718 -3.565 -5.756 1.00 97.81 87 GLY A C 1
ATOM 691 O O . GLY A 1 87 ? 0.036 -3.628 -6.726 1.00 97.81 87 GLY A O 1
ATOM 692 N N . ALA A 1 88 ? -0.549 -4.333 -4.676 1.00 98.19 88 ALA A N 1
ATOM 693 C CA . ALA A 1 88 ? 0.533 -5.308 -4.567 1.00 98.19 88 ALA A CA 1
ATOM 694 C C . ALA A 1 88 ? 0.375 -6.466 -5.561 1.00 98.19 88 ALA A C 1
ATOM 696 O O . ALA A 1 88 ? 1.364 -6.891 -6.164 1.00 98.19 88 ALA A O 1
ATOM 697 N N . PHE A 1 89 ? -0.851 -6.958 -5.759 1.00 97.75 89 PHE A N 1
ATOM 698 C CA . PHE A 1 89 ? -1.122 -8.003 -6.747 1.00 97.75 89 PHE A CA 1
ATOM 699 C C . PHE A 1 89 ? -0.882 -7.513 -8.170 1.00 97.75 89 PHE A C 1
ATOM 701 O O . PHE A 1 89 ? -0.196 -8.193 -8.922 1.00 97.75 89 PHE A O 1
ATOM 708 N N . CYS A 1 90 ? -1.340 -6.309 -8.505 1.00 97.94 90 CYS A N 1
ATOM 709 C CA . CYS A 1 90 ? -1.142 -5.713 -9.820 1.00 97.94 90 CYS A CA 1
ATOM 710 C C . CYS A 1 90 ? 0.347 -5.566 -10.180 1.00 97.94 90 CYS A C 1
ATOM 712 O O . CYS A 1 90 ? 0.776 -6.007 -11.245 1.00 97.94 90 CYS A O 1
ATOM 714 N N . VAL A 1 91 ? 1.162 -5.029 -9.263 1.00 98.06 91 VAL A N 1
ATOM 715 C CA . VAL A 1 91 ? 2.618 -4.898 -9.469 1.00 98.06 91 VAL A CA 1
ATOM 716 C C . VAL A 1 91 ? 3.287 -6.267 -9.621 1.00 98.06 91 VAL A C 1
ATOM 718 O O . VAL A 1 91 ? 4.185 -6.430 -10.448 1.00 98.06 91 VAL A O 1
ATOM 721 N N . THR A 1 92 ? 2.845 -7.254 -8.838 1.00 97.81 92 THR A N 1
ATOM 722 C CA . THR A 1 92 ? 3.354 -8.630 -8.929 1.00 97.81 92 THR A CA 1
ATOM 723 C C . THR A 1 92 ? 2.997 -9.256 -10.273 1.00 97.81 92 THR A C 1
ATOM 725 O O . THR A 1 92 ? 3.854 -9.854 -10.912 1.00 97.81 92 THR A O 1
ATOM 728 N N . GLU A 1 93 ? 1.760 -9.087 -10.730 1.00 97.94 93 GLU A N 1
ATOM 729 C CA . GLU A 1 93 ? 1.279 -9.628 -11.998 1.00 97.94 93 GLU A CA 1
ATOM 730 C C . GLU A 1 93 ? 2.030 -9.021 -13.194 1.00 97.94 93 GLU A C 1
ATOM 732 O O . GLU A 1 93 ? 2.469 -9.764 -14.071 1.00 97.94 93 GLU A O 1
ATOM 737 N N . ASN A 1 94 ? 2.290 -7.706 -13.184 1.00 96.94 94 ASN A N 1
ATOM 738 C CA . ASN A 1 94 ? 3.148 -7.071 -14.192 1.00 96.94 94 ASN A CA 1
ATOM 739 C C . ASN A 1 94 ? 4.545 -7.704 -14.218 1.00 96.94 94 ASN A C 1
ATOM 741 O O . ASN A 1 94 ? 5.025 -8.074 -15.284 1.00 96.94 94 ASN A O 1
ATOM 745 N N . LEU A 1 95 ? 5.181 -7.915 -13.058 1.00 96.62 95 LEU A N 1
ATOM 746 C CA . LEU A 1 95 ? 6.488 -8.578 -12.995 1.00 96.62 95 LEU A CA 1
ATOM 747 C C . LEU A 1 95 ? 6.446 -10.008 -13.568 1.00 96.62 95 LEU A C 1
ATOM 749 O O . LEU A 1 95 ? 7.354 -10.410 -14.299 1.00 96.62 95 LEU A O 1
ATOM 753 N N . LEU A 1 96 ? 5.418 -10.789 -13.224 1.00 96.88 96 LEU A N 1
ATOM 754 C CA . LEU A 1 96 ? 5.269 -12.170 -13.690 1.00 96.88 96 LEU A CA 1
ATOM 755 C C . LEU A 1 96 ? 5.126 -12.247 -15.217 1.00 96.88 96 LEU A C 1
ATOM 757 O O . LEU A 1 96 ? 5.737 -13.118 -15.838 1.00 96.88 96 LEU A O 1
ATOM 761 N N . GLN A 1 97 ? 4.376 -11.325 -15.823 1.00 95.69 97 GLN A N 1
ATOM 762 C CA . GLN A 1 97 ? 4.212 -11.256 -17.277 1.00 95.69 97 GLN A CA 1
ATOM 763 C C . GLN A 1 97 ? 5.462 -10.692 -17.974 1.00 95.69 97 GLN A C 1
ATOM 765 O O . GLN A 1 97 ? 5.959 -11.285 -18.933 1.00 95.69 97 GLN A O 1
ATOM 770 N N . GLU A 1 98 ? 6.006 -9.575 -17.488 1.00 93.25 98 GLU A N 1
ATOM 771 C CA . GLU A 1 98 ? 7.110 -8.849 -18.133 1.00 93.25 98 GLU A CA 1
ATOM 772 C C . GLU A 1 98 ? 8.445 -9.597 -18.040 1.00 93.25 98 GLU A C 1
ATOM 774 O O . GLU A 1 98 ? 9.187 -9.659 -19.021 1.00 93.25 98 GLU A O 1
ATOM 779 N N . TRP A 1 99 ? 8.760 -10.159 -16.867 1.00 93.31 99 TRP A N 1
ATOM 780 C CA . TRP A 1 99 ? 10.083 -10.720 -16.581 1.00 93.31 99 TRP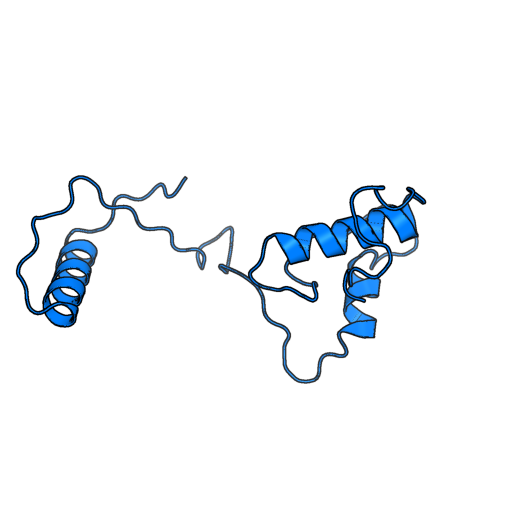 A CA 1
ATOM 781 C C . TRP A 1 99 ? 10.110 -12.246 -16.561 1.00 93.31 99 TRP A C 1
ATOM 783 O O . TRP A 1 99 ? 11.044 -12.858 -17.075 1.00 93.31 99 TRP A O 1
ATOM 793 N N . PHE A 1 100 ? 9.089 -12.874 -15.979 1.00 94.88 100 PHE A N 1
ATOM 794 C CA . PHE A 1 100 ? 9.005 -14.337 -15.922 1.00 94.88 100 PHE A CA 1
ATOM 795 C C . PHE A 1 100 ? 8.256 -14.944 -17.113 1.00 94.88 100 PHE A C 1
ATOM 797 O O . PHE A 1 100 ? 8.186 -16.168 -17.222 1.00 94.88 100 PHE A O 1
ATOM 804 N N . HIS A 1 101 ? 7.728 -14.104 -18.010 1.00 96.19 101 HIS A N 1
ATOM 805 C CA . HIS A 1 101 ? 7.011 -14.508 -19.221 1.00 96.19 101 HIS A CA 1
ATOM 806 C C . HIS A 1 101 ? 5.862 -15.485 -18.942 1.00 96.19 101 HIS A C 1
ATOM 808 O O . HIS A 1 101 ? 5.573 -16.378 -19.743 1.00 96.19 101 HIS A O 1
ATOM 814 N N . LEU A 1 102 ? 5.214 -15.336 -17.783 1.00 97.50 102 LEU A N 1
ATOM 815 C CA . LEU A 1 102 ? 4.024 -16.105 -17.459 1.00 97.50 102 LEU A CA 1
ATOM 816 C C . LEU A 1 102 ? 2.828 -15.549 -18.227 1.00 97.50 102 LEU A C 1
ATOM 818 O O . LEU A 1 102 ? 2.697 -14.344 -18.436 1.00 97.50 102 LEU A O 1
ATOM 822 N N . ASN A 1 103 ? 1.937 -16.445 -18.642 1.00 97.06 103 ASN A N 1
ATOM 823 C CA . ASN A 1 103 ? 0.696 -16.041 -19.285 1.00 97.06 103 ASN A CA 1
ATOM 824 C C . ASN A 1 103 ? -0.225 -15.360 -18.274 1.00 97.06 103 ASN A C 1
ATOM 826 O O . ASN A 1 103 ? -0.330 -15.815 -17.132 1.00 97.06 103 ASN A O 1
ATOM 830 N N . ARG A 1 104 ? -0.961 -14.346 -18.743 1.00 95.38 104 ARG A N 1
ATOM 831 C CA . ARG A 1 104 ? -2.043 -13.731 -17.975 1.00 95.38 104 ARG A CA 1
ATOM 832 C C . ARG A 1 104 ? -3.006 -14.817 -17.467 1.00 95.38 104 ARG A C 1
ATOM 834 O O . ARG A 1 104 ? -3.414 -15.682 -18.253 1.00 95.38 104 ARG A O 1
ATOM 841 N N . PRO A 1 105 ? -3.391 -14.796 -16.182 1.00 95.94 105 PRO A N 1
ATOM 842 C CA . PRO A 1 105 ? -4.349 -15.745 -15.648 1.00 95.94 105 PRO A CA 1
ATOM 843 C C . PRO A 1 105 ? -5.694 -15.658 -16.375 1.00 95.94 105 PRO A C 1
ATOM 845 O O . PRO A 1 105 ? -6.228 -14.574 -16.573 1.00 95.94 105 PRO A O 1
ATOM 848 N N . CYS A 1 106 ? -6.291 -16.804 -16.709 1.00 96.75 106 CYS A N 1
ATOM 849 C CA . CYS A 1 106 ? -7.542 -16.855 -17.480 1.00 96.75 106 CYS A CA 1
ATOM 850 C C . CYS A 1 106 ? -8.764 -16.250 -16.768 1.00 96.75 106 CYS A C 1
ATOM 852 O O . CYS A 1 106 ? -9.786 -16.004 -17.401 1.00 96.75 106 CYS A O 1
ATOM 854 N N . TRP A 1 107 ? -8.685 -16.051 -15.451 1.00 95.75 107 TRP A N 1
ATOM 855 C CA . TRP A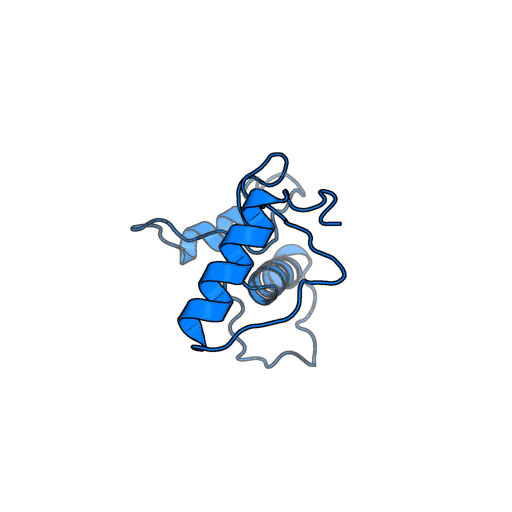 1 107 ? -9.733 -15.421 -14.649 1.00 95.75 107 TRP A CA 1
ATOM 856 C C . TRP A 1 107 ? -9.610 -13.894 -14.600 1.00 95.75 107 TRP A C 1
ATOM 858 O O . TRP A 1 107 ? -10.540 -13.228 -14.150 1.00 95.75 107 TRP A O 1
ATOM 868 N N . LEU A 1 108 ? -8.476 -13.339 -15.031 1.00 96.06 108 LEU A N 1
ATOM 869 C CA . LEU A 1 108 ? -8.230 -11.908 -15.034 1.00 96.06 108 LEU A CA 1
ATOM 870 C C . LEU A 1 108 ? -8.635 -11.339 -16.394 1.00 96.06 108 LEU A C 1
ATOM 872 O O . LEU A 1 108 ? -8.065 -11.719 -17.413 1.00 96.06 108 LEU A O 1
ATOM 876 N N . ALA A 1 109 ? -9.597 -10.415 -16.409 1.00 96.75 109 ALA A N 1
ATOM 877 C CA . ALA A 1 109 ? -10.087 -9.817 -17.650 1.00 96.75 109 ALA A CA 1
ATOM 878 C C . ALA A 1 109 ? -8.940 -9.189 -18.458 1.00 96.75 109 ALA A C 1
ATOM 880 O O . ALA A 1 109 ? -8.049 -8.560 -17.880 1.00 96.75 109 ALA A O 1
ATOM 881 N N . ASP A 1 110 ? -8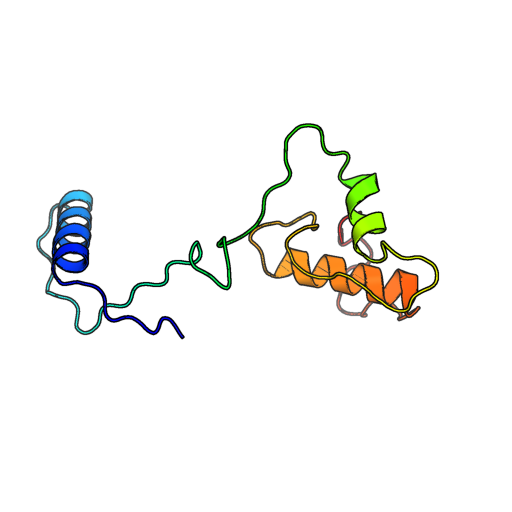.951 -9.356 -19.780 1.00 94.44 110 ASP A N 1
ATOM 882 C CA . ASP A 1 110 ? -7.865 -8.903 -20.664 1.00 94.44 110 ASP A CA 1
ATOM 883 C C . ASP A 1 110 ? -7.666 -7.380 -20.632 1.00 94.44 110 ASP A C 1
ATOM 885 O O . ASP A 1 110 ? -6.555 -6.894 -20.823 1.00 94.44 110 ASP A O 1
ATOM 889 N N . ASP A 1 111 ? -8.728 -6.630 -20.340 1.00 95.56 111 ASP A N 1
ATOM 890 C CA . ASP A 1 111 ? -8.741 -5.172 -20.232 1.00 95.56 111 ASP A CA 1
ATOM 891 C C . ASP A 1 111 ? -8.522 -4.655 -18.799 1.00 95.56 111 ASP A C 1
ATOM 893 O O . ASP A 1 111 ? -8.528 -3.443 -18.569 1.00 95.56 111 ASP A O 1
ATOM 897 N N . TYR A 1 112 ? -8.301 -5.543 -17.823 1.00 96.56 112 TYR A N 1
ATOM 898 C CA . TYR A 1 112 ? -8.072 -5.124 -16.444 1.00 96.56 112 TYR A CA 1
ATOM 899 C C . TYR A 1 112 ? -6.734 -4.391 -16.301 1.00 96.56 112 TYR A C 1
ATOM 901 O O . TYR A 1 112 ? -5.661 -4.942 -16.579 1.00 96.56 112 TYR A O 1
ATOM 909 N N . TYR A 1 113 ? -6.814 -3.148 -15.826 1.00 95.75 113 TYR A N 1
ATOM 910 C CA . TYR A 1 113 ? -5.676 -2.254 -15.675 1.00 95.75 113 TYR A CA 1
ATOM 911 C C . TYR A 1 113 ? -4.809 -2.635 -14.468 1.00 95.75 113 TYR A C 1
ATOM 913 O O . TYR A 1 113 ? -5.172 -2.389 -13.319 1.00 95.75 113 TYR A O 1
ATOM 921 N N . LEU A 1 114 ? -3.620 -3.173 -14.745 1.00 96.44 114 LEU A N 1
ATOM 922 C CA . LEU A 1 114 ? -2.627 -3.568 -13.737 1.00 96.44 114 LEU A CA 1
ATOM 923 C C . LEU A 1 114 ? -1.722 -2.414 -13.274 1.00 96.44 114 LEU A C 1
ATOM 925 O O . LEU A 1 114 ? -0.795 -2.613 -12.492 1.00 96.44 114 LEU A O 1
ATOM 929 N N . GLY A 1 115 ? -1.971 -1.188 -13.730 1.00 94.12 115 GLY A N 1
ATOM 930 C CA . GLY A 1 115 ? -1.001 -0.111 -13.574 1.00 94.12 115 GLY A CA 1
ATOM 931 C C . GLY A 1 115 ? 0.031 -0.095 -14.697 1.00 94.12 115 GLY A C 1
ATOM 932 O O . GLY A 1 115 ? -0.031 -0.889 -15.634 1.00 94.12 115 GLY A O 1
ATOM 933 N N . TRP A 1 116 ? 0.953 0.855 -14.582 1.00 89.69 116 TRP A N 1
ATOM 934 C CA . TRP A 1 116 ? 2.081 1.031 -15.490 1.00 89.69 116 TRP A CA 1
ATOM 935 C C . TRP A 1 116 ? 3.170 0.005 -15.235 1.00 89.69 116 TRP A C 1
ATOM 937 O O . TRP A 1 116 ? 3.408 -0.319 -14.050 1.00 89.69 116 TRP A O 1
#

Sequence (116 aa):
MPNNKASKNSIDEAMSQVEELHGIKIPPPYIARIKDWSQDPYGGGYHAWHAGIHVNEVMPYMRRPICDESIHIIGEAYSSQQGWTEGAFCVTENLLQEWFHLNRPCWLADDYYLGW